Protein AF-A0A8S3JA20-F1 (afdb_monomer_lite)

Organism: NCBI:txid392030

Secondary structure (DSSP, 8-state):
-----S-----EE-TTT--EES-HHHHHHHHHHHHTTS-----------PEEPSSSS-EES-HHHHHHHHHHHH-

Structure (mmCIF, N/CA/C/O backbone):
data_AF-A0A8S3JA20-F1
#
_entry.id   AF-A0A8S3JA20-F1
#
loop_
_atom_site.group_PDB
_atom_site.id
_atom_site.type_symbol
_atom_site.label_atom_id
_atom_site.label_alt_id
_atom_site.label_comp_id
_atom_site.label_asym_id
_atom_site.label_entity_id
_atom_site.label_seq_id
_atom_site.pdbx_PDB_ins_code
_atom_site.Cartn_x
_atom_site.Cartn_y
_atom_site.Cartn_z
_atom_site.occupancy
_atom_site.B_iso_or_equiv
_atom_site.auth_seq_id
_atom_site.auth_comp_id
_atom_site.auth_asym_id
_atom_site.auth_atom_id
_atom_site.pdbx_PDB_model_num
ATOM 1 N N . MET A 1 1 ? 37.770 -11.445 -17.225 1.00 36.59 1 MET A N 1
ATOM 2 C CA . MET A 1 1 ? 37.226 -12.569 -18.017 1.00 36.59 1 MET A CA 1
ATOM 3 C C . MET A 1 1 ? 35.713 -12.419 -18.038 1.00 36.59 1 MET A C 1
ATOM 5 O O . MET A 1 1 ? 35.093 -12.650 -17.011 1.00 36.59 1 MET A O 1
ATOM 9 N N . LEU A 1 2 ? 35.138 -11.929 -19.139 1.00 45.81 2 LEU A N 1
ATOM 10 C CA . LEU A 1 2 ? 33.699 -11.671 -19.246 1.00 45.81 2 LEU A CA 1
ATOM 11 C C . LEU A 1 2 ? 33.047 -12.885 -19.920 1.00 45.81 2 LEU A C 1
ATOM 13 O O . LEU A 1 2 ? 33.292 -13.143 -21.098 1.00 45.81 2 LEU A O 1
ATOM 17 N N . LYS A 1 3 ? 32.298 -13.679 -19.152 1.00 48.88 3 LYS A N 1
ATOM 18 C CA . LYS A 1 3 ? 31.505 -14.789 -19.689 1.00 48.88 3 LYS A CA 1
ATOM 19 C C . LYS A 1 3 ? 30.311 -14.191 -20.429 1.00 48.88 3 LYS A C 1
ATOM 21 O O . LYS A 1 3 ? 29.429 -13.617 -19.805 1.00 48.88 3 LYS A O 1
ATOM 26 N N . LYS A 1 4 ? 30.331 -14.304 -21.756 1.00 50.62 4 LYS A N 1
ATOM 27 C CA . LYS A 1 4 ? 29.212 -13.983 -22.641 1.00 50.62 4 LYS A CA 1
ATOM 28 C C . LYS A 1 4 ? 28.288 -15.199 -22.673 1.00 50.62 4 LYS A C 1
ATOM 30 O O . LYS A 1 4 ? 28.699 -16.241 -23.182 1.00 50.62 4 LYS A O 1
ATOM 35 N N . HIS A 1 5 ? 27.088 -15.090 -22.107 1.00 44.00 5 HIS A N 1
ATOM 36 C CA . HIS A 1 5 ? 26.011 -16.005 -22.470 1.00 44.00 5 HIS A CA 1
ATOM 37 C C . HIS A 1 5 ? 25.348 -15.475 -23.736 1.00 44.00 5 HIS A C 1
ATOM 39 O O . HIS A 1 5 ? 24.998 -14.305 -23.826 1.00 44.00 5 HIS A O 1
ATOM 45 N N . ALA A 1 6 ? 25.272 -16.358 -24.725 1.00 56.91 6 ALA A N 1
ATOM 46 C CA . ALA A 1 6 ? 24.680 -16.131 -26.023 1.00 56.91 6 ALA A CA 1
ATOM 47 C C . ALA A 1 6 ? 23.154 -16.045 -25.899 1.00 56.91 6 ALA A C 1
ATOM 49 O O . ALA A 1 6 ? 22.505 -17.061 -25.672 1.00 56.91 6 ALA A O 1
ATOM 50 N N . ASN A 1 7 ? 22.628 -14.832 -26.028 1.00 54.62 7 ASN A N 1
ATOM 51 C CA . ASN A 1 7 ? 21.360 -14.474 -26.662 1.00 54.62 7 ASN A CA 1
ATOM 52 C C . ASN A 1 7 ? 21.517 -12.985 -27.002 1.00 54.62 7 ASN A C 1
ATOM 54 O O . ASN A 1 7 ? 21.524 -12.151 -26.103 1.00 54.62 7 ASN A O 1
ATOM 58 N N . ASP A 1 8 ? 21.781 -12.683 -28.275 1.00 58.19 8 ASP A N 1
ATOM 59 C CA . ASP A 1 8 ? 21.979 -11.333 -28.829 1.00 58.19 8 ASP A CA 1
ATOM 60 C C . ASP A 1 8 ? 20.653 -10.542 -28.853 1.00 58.19 8 ASP A C 1
ATOM 62 O O . ASP A 1 8 ? 20.140 -10.164 -29.904 1.00 58.19 8 ASP A O 1
ATOM 66 N N . GLU A 1 9 ? 20.079 -10.298 -27.681 1.00 62.03 9 GLU A N 1
ATOM 67 C CA . GLU A 1 9 ? 19.232 -9.132 -27.454 1.00 62.03 9 GLU A CA 1
ATOM 68 C C . GLU A 1 9 ? 20.033 -8.221 -26.522 1.00 62.03 9 GLU A C 1
ATOM 70 O O . GLU A 1 9 ? 20.483 -8.656 -25.461 1.00 62.03 9 GLU A O 1
ATOM 75 N N . ASP A 1 10 ? 20.308 -6.986 -26.947 1.00 69.56 10 ASP A N 1
ATOM 76 C CA . ASP A 1 10 ? 21.022 -5.982 -26.153 1.00 69.56 10 ASP A CA 1
ATOM 77 C C . ASP A 1 10 ? 20.173 -5.581 -24.931 1.00 69.56 10 ASP A C 1
ATOM 79 O O . ASP A 1 10 ? 19.573 -4.506 -24.886 1.00 69.56 10 ASP A O 1
ATOM 83 N N . PHE A 1 11 ? 20.090 -6.454 -23.925 1.00 74.50 11 PHE A N 1
ATOM 84 C CA . PHE A 1 11 ? 19.401 -6.139 -22.685 1.00 74.50 11 PHE A CA 1
ATOM 85 C C . PHE A 1 11 ? 20.158 -5.031 -21.949 1.00 74.50 11 PHE A C 1
ATOM 87 O O . PHE A 1 11 ? 21.376 -5.078 -21.757 1.00 74.50 11 PHE A O 1
ATOM 94 N N . VAL A 1 12 ? 19.418 -4.023 -21.497 1.00 83.12 12 VAL A N 1
A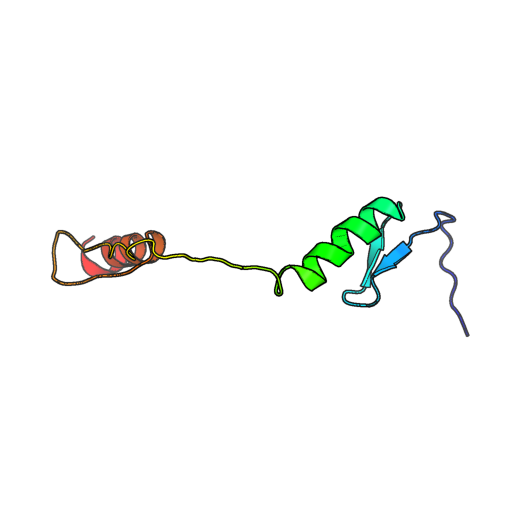TOM 95 C CA . VAL A 1 12 ? 19.947 -2.903 -20.726 1.00 83.12 12 VAL A CA 1
ATOM 96 C C . VAL A 1 12 ? 19.654 -3.144 -19.248 1.00 83.12 12 VAL A C 1
ATOM 98 O O . VAL A 1 12 ? 18.511 -3.060 -18.805 1.00 83.12 12 VAL A O 1
ATOM 101 N N . THR A 1 13 ? 20.689 -3.442 -18.465 1.00 85.69 13 THR A N 1
ATOM 102 C CA . THR A 1 13 ? 20.549 -3.804 -17.044 1.00 85.69 13 THR A CA 1
ATOM 103 C C . THR A 1 13 ? 20.560 -2.583 -16.116 1.00 85.69 13 THR A C 1
ATOM 105 O O . THR A 1 13 ? 21.312 -1.618 -16.307 1.00 85.69 13 THR A O 1
ATOM 108 N N . CYS A 1 14 ? 19.751 -2.619 -15.056 1.00 88.19 14 CYS A N 1
ATOM 109 C CA . CYS A 1 14 ? 19.783 -1.624 -13.989 1.00 88.19 14 CYS A CA 1
ATOM 110 C C . CYS A 1 14 ? 20.899 -1.913 -12.976 1.00 88.19 14 CYS A C 1
ATOM 112 O O . CYS A 1 14 ? 20.819 -2.861 -12.209 1.00 88.19 14 CYS A O 1
ATOM 114 N N . LEU A 1 15 ? 21.880 -1.016 -12.859 1.00 85.56 15 LEU A N 1
ATOM 115 C CA . LEU A 1 15 ? 23.008 -1.160 -11.918 1.00 85.56 15 LEU A CA 1
ATOM 116 C C . LEU A 1 15 ? 22.629 -1.113 -10.422 1.00 85.56 15 LEU A C 1
ATOM 118 O O . LEU A 1 15 ? 23.496 -1.282 -9.571 1.00 85.56 15 LEU A O 1
ATOM 122 N N . LYS A 1 16 ? 21.372 -0.794 -10.085 1.00 84.44 16 LYS A N 1
ATOM 123 C CA . LYS A 1 16 ? 20.903 -0.685 -8.692 1.00 84.44 16 LYS A CA 1
ATOM 124 C C . LYS A 1 16 ? 20.194 -1.943 -8.183 1.00 84.44 16 LYS A C 1
ATOM 126 O O . LYS A 1 16 ? 20.120 -2.117 -6.972 1.00 84.44 16 LYS A O 1
ATOM 131 N N . CYS A 1 17 ? 19.626 -2.761 -9.067 1.00 88.75 17 CYS A N 1
ATOM 132 C CA . CYS A 1 17 ? 18.858 -3.953 -8.686 1.00 88.75 17 CYS A CA 1
ATOM 133 C C . CYS A 1 17 ? 19.028 -5.135 -9.653 1.00 88.75 17 CYS A C 1
ATOM 135 O O . CYS A 1 17 ? 18.277 -6.100 -9.560 1.00 88.75 17 CYS A O 1
ATOM 137 N N . ASP A 1 18 ? 19.975 -5.031 -10.589 1.00 86.06 18 ASP A N 1
ATOM 138 C CA . ASP A 1 18 ? 20.341 -6.052 -11.577 1.00 86.06 18 ASP A CA 1
ATOM 139 C C . ASP A 1 18 ? 19.189 -6.530 -12.477 1.00 86.06 18 ASP A C 1
ATOM 141 O O . ASP A 1 18 ? 19.289 -7.556 -13.140 1.00 86.06 18 ASP A O 1
ATOM 145 N N . GLN A 1 19 ? 18.098 -5.762 -12.553 1.00 87.06 19 GLN A N 1
ATOM 146 C CA . GLN A 1 19 ? 16.973 -6.071 -13.426 1.00 87.06 19 GLN A CA 1
ATOM 147 C C . GLN A 1 19 ? 17.314 -5.774 -14.891 1.00 87.06 19 GLN A C 1
ATOM 149 O O . GLN A 1 19 ? 17.852 -4.710 -15.212 1.00 87.06 19 GLN A O 1
ATOM 154 N N . GLU A 1 20 ? 16.987 -6.716 -15.769 1.00 90.25 20 GLU A N 1
ATOM 155 C CA . GLU A 1 20 ? 17.260 -6.671 -17.206 1.00 90.25 20 GLU A CA 1
ATOM 156 C C . GLU A 1 20 ? 16.029 -6.179 -17.976 1.00 90.25 20 GLU A C 1
ATOM 158 O O . GLU A 1 20 ? 14.893 -6.526 -17.648 1.00 90.25 20 GLU A O 1
ATOM 163 N N . PHE A 1 21 ? 16.256 -5.354 -18.996 1.00 87.44 21 PHE A N 1
ATOM 164 C CA . PHE A 1 21 ? 15.208 -4.777 -19.838 1.00 87.44 21 PHE A CA 1
ATOM 165 C C . PHE A 1 21 ? 15.597 -4.927 -21.304 1.00 87.44 21 PHE A C 1
ATOM 167 O O . PHE A 1 21 ? 16.749 -4.690 -21.643 1.00 87.44 21 PHE A O 1
ATOM 174 N N . THR A 1 22 ? 14.652 -5.264 -22.177 1.00 87.50 22 THR A N 1
ATOM 175 C CA . THR A 1 22 ? 14.861 -5.294 -23.640 1.00 87.50 22 THR A CA 1
ATOM 176 C C . THR A 1 22 ? 14.963 -3.897 -24.244 1.00 87.50 22 THR A C 1
ATOM 178 O O . THR A 1 22 ? 15.540 -3.716 -25.310 1.00 87.50 22 THR A O 1
ATOM 181 N N . ASP A 1 23 ? 14.413 -2.897 -23.550 1.00 85.62 23 ASP A N 1
ATOM 182 C CA . ASP A 1 23 ? 14.242 -1.547 -24.065 1.00 85.62 23 ASP A CA 1
ATOM 183 C C . ASP A 1 23 ? 14.879 -0.495 -23.142 1.00 85.62 23 ASP A C 1
ATOM 185 O O . ASP A 1 23 ? 14.597 -0.440 -21.937 1.00 85.62 23 ASP A O 1
ATOM 189 N N . PRO A 1 24 ? 15.676 0.443 -23.686 1.00 85.94 24 PRO A N 1
ATOM 190 C CA . PRO A 1 24 ? 16.263 1.530 -22.901 1.00 85.94 24 PRO A CA 1
ATOM 191 C C . PRO A 1 24 ? 15.205 2.501 -22.345 1.00 85.94 24 PRO A C 1
ATOM 193 O O . PRO A 1 24 ? 15.451 3.186 -21.344 1.00 85.94 24 PRO A O 1
ATOM 196 N N . HIS A 1 25 ? 14.021 2.566 -22.968 1.00 87.12 25 HIS A N 1
ATOM 197 C CA . HIS A 1 25 ? 12.883 3.330 -22.455 1.00 87.12 25 HIS A CA 1
ATOM 198 C C . HIS A 1 25 ? 12.352 2.732 -21.146 1.00 87.12 25 HIS A C 1
ATOM 200 O O . HIS A 1 25 ? 12.180 3.459 -20.164 1.00 87.12 25 HIS A O 1
ATOM 206 N N . GLU A 1 26 ? 12.194 1.409 -21.104 1.00 87.50 26 GLU A N 1
ATOM 207 C CA . GLU A 1 26 ? 11.735 0.671 -19.926 1.00 87.50 26 GLU A CA 1
ATOM 208 C C . GLU A 1 26 ? 12.728 0.808 -18.771 1.00 87.50 26 GLU A C 1
ATOM 210 O O . GLU A 1 26 ? 12.336 1.152 -17.654 1.00 87.50 26 GLU A O 1
ATOM 215 N N . LEU A 1 27 ? 14.035 0.703 -19.045 1.00 89.00 27 LEU A N 1
ATOM 216 C CA . LEU A 1 27 ? 15.061 0.979 -18.035 1.00 89.00 27 LEU A CA 1
ATOM 217 C C . LEU A 1 27 ? 14.980 2.427 -17.511 1.00 89.00 27 LEU A C 1
ATOM 219 O O . LEU A 1 27 ? 15.173 2.686 -16.319 1.00 89.00 27 LEU A O 1
ATOM 223 N N . THR A 1 28 ? 14.707 3.397 -18.386 1.00 86.38 28 THR A N 1
ATOM 224 C CA . THR A 1 28 ? 14.568 4.812 -18.001 1.00 86.38 28 THR A CA 1
ATOM 225 C C . THR A 1 28 ? 13.358 5.033 -17.095 1.00 86.38 28 THR A C 1
ATOM 227 O O . THR A 1 28 ? 13.451 5.778 -16.113 1.00 86.38 28 THR A O 1
ATOM 230 N N . GLN A 1 29 ? 12.235 4.376 -17.384 1.00 85.56 29 GLN A N 1
ATOM 231 C CA . GLN A 1 29 ? 11.049 4.415 -16.534 1.00 85.56 29 GLN A CA 1
ATOM 232 C C . GLN A 1 29 ? 11.303 3.715 -15.195 1.00 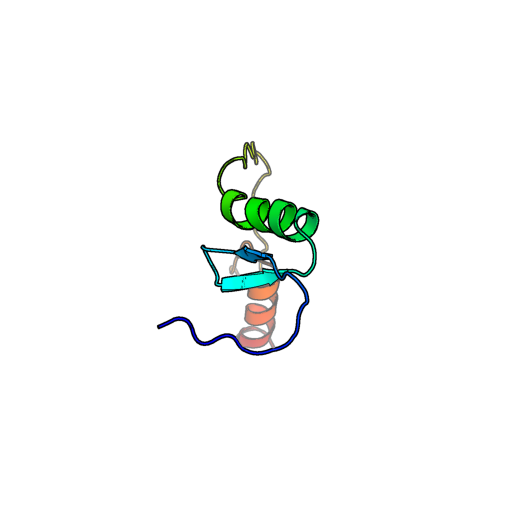85.56 29 GLN A C 1
ATOM 234 O O . GLN A 1 29 ? 11.043 4.299 -14.143 1.00 85.56 29 GLN A O 1
ATOM 239 N N . HIS A 1 30 ? 11.908 2.530 -15.223 1.00 87.69 30 HIS A N 1
ATOM 240 C CA . HIS A 1 30 ? 12.294 1.776 -14.037 1.00 87.69 30 HIS A CA 1
ATOM 241 C C . HIS A 1 30 ? 13.209 2.583 -13.101 1.00 87.69 30 HIS A C 1
ATOM 243 O O . HIS A 1 30 ? 12.989 2.621 -11.889 1.00 87.69 30 HIS A O 1
ATOM 249 N N . LYS A 1 31 ? 14.182 3.333 -13.640 1.00 84.31 31 LYS A N 1
ATOM 250 C CA . LYS A 1 31 ? 15.049 4.215 -12.837 1.00 84.31 31 LYS A CA 1
ATOM 251 C C . LYS A 1 31 ? 14.262 5.245 -12.025 1.00 84.31 31 LYS A C 1
ATOM 253 O O . LYS A 1 31 ? 14.715 5.612 -10.943 1.00 84.31 31 LYS A O 1
ATOM 258 N N . LYS A 1 32 ? 13.080 5.683 -12.475 1.00 83.69 32 LYS A N 1
ATOM 259 C CA . LYS A 1 32 ? 12.230 6.599 -11.695 1.00 83.69 32 LYS A CA 1
ATOM 260 C C . LYS A 1 32 ? 11.728 5.953 -10.404 1.00 83.69 32 LYS A C 1
ATOM 262 O O . LYS A 1 32 ? 11.612 6.664 -9.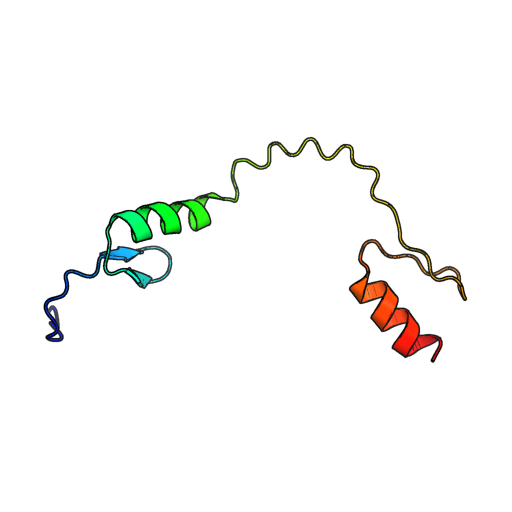413 1.00 83.69 32 LYS A O 1
ATOM 267 N N . LEU A 1 33 ? 11.527 4.633 -10.365 1.00 80.06 33 LEU A N 1
ATOM 268 C CA . LEU A 1 33 ? 11.136 3.908 -9.147 1.00 80.06 33 LEU A CA 1
ATOM 269 C C . LEU A 1 33 ? 12.224 3.983 -8.068 1.00 80.06 33 LEU A C 1
ATOM 271 O O . LEU A 1 33 ? 11.918 4.196 -6.900 1.00 80.06 33 LEU A O 1
ATOM 275 N N . HIS A 1 34 ? 13.502 3.937 -8.457 1.00 79.81 34 HIS A N 1
ATOM 276 C CA . HIS A 1 34 ? 14.614 4.159 -7.524 1.00 79.81 34 HIS A CA 1
ATOM 277 C C . HIS A 1 34 ? 14.694 5.596 -6.987 1.00 79.81 34 HIS A C 1
ATOM 279 O O . HIS A 1 34 ? 15.366 5.837 -5.987 1.00 79.81 34 HIS A O 1
ATOM 285 N N . HIS A 1 35 ? 14.061 6.558 -7.662 1.00 66.06 35 HIS A N 1
ATOM 286 C CA . HIS A 1 35 ? 14.053 7.976 -7.291 1.00 66.06 35 HIS A CA 1
ATOM 287 C C . HIS A 1 35 ? 12.691 8.454 -6.755 1.00 66.06 35 HIS A C 1
ATOM 289 O O . HIS A 1 35 ? 12.587 9.598 -6.308 1.00 66.06 35 HIS A O 1
ATOM 295 N N . ALA A 1 36 ? 11.669 7.591 -6.730 1.00 60.47 36 ALA A N 1
ATOM 296 C CA . ALA A 1 36 ? 10.307 7.913 -6.298 1.00 60.47 36 ALA A CA 1
ATOM 297 C C . ALA A 1 36 ? 10.201 8.310 -4.809 1.00 60.47 36 ALA A C 1
ATOM 299 O O . ALA A 1 36 ? 9.139 8.717 -4.353 1.00 60.47 36 ALA A O 1
ATOM 300 N N . MET A 1 37 ? 11.305 8.268 -4.058 1.00 57.78 37 MET A N 1
ATOM 301 C CA . MET A 1 37 ? 11.389 8.734 -2.672 1.00 57.78 37 MET A CA 1
ATOM 302 C C . MET A 1 37 ? 11.645 10.243 -2.498 1.00 57.78 37 MET A C 1
ATOM 304 O O . MET A 1 37 ? 11.727 10.688 -1.361 1.00 57.78 37 MET A O 1
ATOM 308 N N . ASN A 1 38 ? 11.772 11.053 -3.561 1.00 56.81 38 ASN A N 1
ATOM 309 C CA . ASN A 1 38 ? 12.196 12.462 -3.413 1.00 56.81 38 ASN A CA 1
ATOM 310 C C . ASN A 1 38 ? 11.258 13.532 -3.994 1.00 56.81 38 ASN A C 1
ATOM 312 O O . ASN A 1 38 ? 11.684 14.666 -4.209 1.00 56.81 38 ASN A O 1
ATOM 316 N N . ASN A 1 39 ? 9.978 13.234 -4.230 1.00 58.19 39 ASN A N 1
ATOM 317 C CA . ASN A 1 39 ? 8.997 14.295 -4.503 1.00 58.19 39 ASN A CA 1
ATOM 318 C C . ASN A 1 39 ? 7.594 13.987 -3.973 1.00 58.19 39 ASN A C 1
ATOM 320 O O . ASN A 1 39 ? 6.584 14.302 -4.592 1.00 58.19 39 ASN A O 1
ATOM 324 N N . THR A 1 40 ? 7.509 13.423 -2.773 1.00 54.72 40 THR A N 1
ATOM 325 C CA . THR A 1 40 ? 6.303 13.580 -1.962 1.00 54.72 40 THR A CA 1
ATOM 326 C C . THR A 1 40 ? 6.313 14.975 -1.350 1.00 54.72 40 THR A C 1
ATOM 328 O O . THR A 1 40 ? 6.539 15.135 -0.152 1.00 54.72 40 THR A O 1
ATOM 331 N N . ASN A 1 41 ? 6.026 16.000 -2.159 1.00 59.38 41 ASN A N 1
ATOM 332 C CA . ASN A 1 41 ? 5.459 17.244 -1.635 1.00 59.38 41 ASN A CA 1
ATOM 333 C C . ASN A 1 41 ? 3.990 16.972 -1.283 1.00 59.38 41 ASN A C 1
ATOM 335 O O . ASN A 1 41 ? 3.046 17.497 -1.865 1.00 59.38 41 ASN A O 1
ATOM 339 N N . ASN A 1 42 ? 3.816 16.027 -0.367 1.00 57.78 42 ASN A N 1
ATOM 340 C CA . ASN A 1 42 ? 2.543 15.670 0.190 1.00 57.78 42 ASN A CA 1
ATOM 341 C C . ASN A 1 42 ? 2.290 16.646 1.326 1.00 57.78 42 ASN A C 1
ATOM 343 O O . ASN A 1 42 ? 2.632 16.391 2.482 1.00 57.78 42 ASN A O 1
ATOM 347 N N . ASN A 1 43 ? 1.646 17.758 0.993 1.00 60.69 43 ASN A N 1
ATOM 348 C CA . ASN A 1 43 ? 0.820 18.461 1.958 1.00 60.69 43 ASN A CA 1
ATOM 349 C C . ASN A 1 43 ? -0.391 17.561 2.284 1.00 60.69 43 ASN A C 1
ATOM 351 O O . ASN A 1 43 ? -1.523 17.846 1.906 1.00 60.69 43 ASN A O 1
ATOM 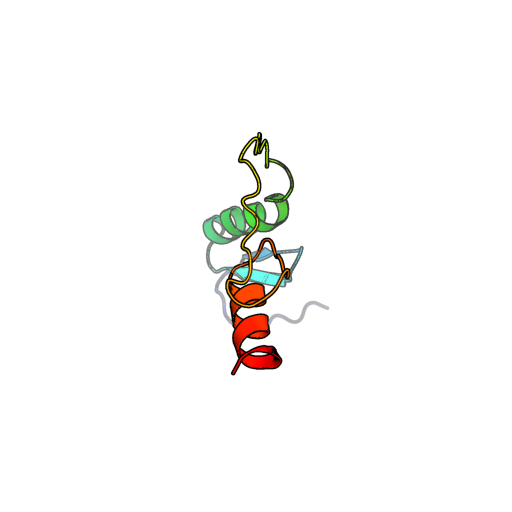355 N N . PHE A 1 44 ? -0.154 16.419 2.940 1.00 58.94 44 PHE A N 1
ATOM 356 C CA . PHE A 1 44 ? -1.216 15.626 3.546 1.00 58.94 44 PHE A CA 1
ATOM 357 C C . PHE A 1 44 ? -1.619 16.312 4.847 1.00 58.94 44 PHE A C 1
ATOM 359 O O . PHE A 1 44 ? -1.373 15.815 5.943 1.00 58.94 44 PHE A O 1
ATOM 366 N N . ASN A 1 45 ? -2.295 17.450 4.714 1.00 57.75 45 ASN A N 1
ATOM 367 C CA . ASN A 1 45 ? -3.230 17.916 5.726 1.00 57.75 45 ASN A CA 1
ATOM 368 C C . ASN A 1 45 ? -4.579 17.191 5.545 1.00 57.75 45 ASN A C 1
ATOM 370 O O . ASN A 1 45 ? -5.647 17.794 5.555 1.00 57.75 45 ASN A O 1
ATOM 374 N N . THR A 1 46 ? -4.531 15.880 5.292 1.00 57.03 46 THR A N 1
ATOM 375 C CA . THR A 1 46 ? -5.696 15.004 5.386 1.00 57.03 46 THR A CA 1
ATOM 376 C C . THR A 1 46 ? -5.802 14.582 6.844 1.00 57.03 46 THR A C 1
ATOM 378 O O . THR A 1 46 ? -4.846 13.981 7.350 1.00 57.03 46 THR A O 1
ATOM 381 N N . PRO A 1 47 ? -6.910 14.877 7.544 1.00 57.00 47 PRO A N 1
ATOM 382 C CA . PRO A 1 47 ? -7.099 14.384 8.898 1.00 57.00 47 PRO A CA 1
ATOM 383 C C . PRO A 1 47 ? -6.968 12.862 8.861 1.00 57.00 47 PRO A C 1
ATOM 385 O O . PRO A 1 47 ? -7.714 12.191 8.150 1.00 57.00 47 PRO A O 1
ATOM 388 N N . ARG A 1 48 ? -5.971 12.317 9.568 1.00 70.06 48 ARG A N 1
ATOM 389 C CA . ARG A 1 48 ? -5.825 10.869 9.737 1.00 70.06 48 ARG A CA 1
ATOM 390 C C . ARG A 1 48 ? -7.074 10.370 10.459 1.00 70.06 48 ARG A C 1
ATOM 392 O O . ARG A 1 48 ? -7.159 10.480 11.681 1.00 70.06 48 ARG A O 1
AT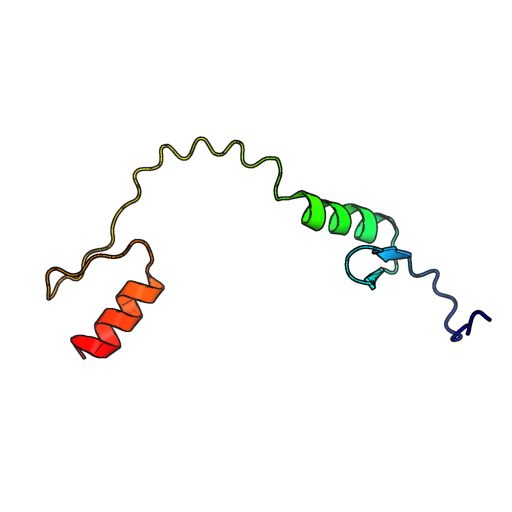OM 399 N N . VAL A 1 49 ? -8.051 9.872 9.706 1.00 79.44 49 VAL A N 1
ATOM 400 C CA . VAL A 1 49 ? -9.267 9.293 10.273 1.00 79.44 49 VAL A CA 1
ATOM 401 C C . VAL A 1 49 ? -8.864 7.993 10.958 1.00 79.44 49 VAL A C 1
ATOM 403 O O . VAL A 1 49 ? -8.427 7.046 10.311 1.00 79.44 49 VAL A O 1
ATOM 406 N N . GLN A 1 50 ? -8.949 7.979 12.286 1.00 90.44 50 GLN A N 1
ATOM 407 C CA . GLN A 1 50 ? -8.818 6.755 13.063 1.00 90.44 50 GLN A CA 1
ATOM 408 C C . GLN A 1 50 ? -10.059 5.897 12.835 1.00 90.44 50 GLN A C 1
ATOM 410 O O . GLN A 1 50 ? -11.184 6.373 12.973 1.00 90.44 50 GLN A O 1
ATOM 415 N N . LEU A 1 51 ? -9.841 4.629 12.527 1.00 90.81 51 LEU A N 1
ATOM 416 C CA . LEU A 1 51 ? -10.863 3.603 12.485 1.00 90.81 51 LEU A CA 1
ATOM 417 C C . LEU A 1 51 ? -11.003 3.031 13.896 1.00 90.81 51 LEU A C 1
ATOM 419 O O . LEU A 1 51 ? -10.030 2.556 14.482 1.00 90.81 51 LEU A O 1
ATOM 423 N N . SER A 1 52 ? -12.197 3.121 14.472 1.00 94.06 52 SER A N 1
ATOM 424 C CA . SER A 1 52 ? -12.497 2.588 15.800 1.00 94.06 52 SER A CA 1
ATOM 425 C C . SER A 1 52 ? -13.271 1.285 15.700 1.00 94.06 52 SER A C 1
ATOM 427 O O . SER A 1 52 ? -14.202 1.176 14.904 1.00 94.06 52 SER A O 1
ATOM 429 N N . CYS A 1 53 ? -12.934 0.339 16.567 1.00 94.69 53 CYS A N 1
ATOM 430 C CA . CYS A 1 53 ? -13.769 -0.821 16.825 1.00 94.69 53 CYS A CA 1
ATOM 431 C C . CYS A 1 53 ? -15.147 -0.380 17.346 1.00 94.69 53 CYS A C 1
ATOM 433 O O . CYS A 1 53 ? -15.252 0.556 18.138 1.00 94.69 53 CYS A O 1
ATOM 435 N N . SER A 1 54 ? -16.209 -1.055 16.903 1.00 93.44 54 SER A N 1
ATOM 436 C CA . SER A 1 54 ? -17.579 -0.804 17.366 1.00 93.44 54 SER A CA 1
ATOM 437 C C . SER A 1 54 ? -17.939 -1.555 18.651 1.00 93.44 54 SER A C 1
ATOM 439 O O . SER A 1 54 ? -18.953 -1.249 19.270 1.00 93.44 54 SER A O 1
ATOM 441 N N . LEU A 1 55 ? -17.137 -2.549 19.040 1.00 93.94 55 LEU A N 1
ATOM 442 C CA . LEU A 1 55 ? -17.391 -3.445 20.174 1.00 93.94 55 LEU A CA 1
ATOM 443 C C . LEU A 1 55 ? -16.504 -3.140 21.389 1.00 93.94 55 LEU A C 1
ATOM 445 O O . LEU A 1 55 ? -16.818 -3.555 22.503 1.00 93.94 55 LEU A O 1
ATOM 449 N N . CYS A 1 56 ? -15.409 -2.403 21.201 1.00 95.25 56 CYS A N 1
ATOM 450 C CA . CYS A 1 56 ? -14.501 -2.005 22.269 1.00 95.25 56 CYS A CA 1
ATOM 451 C C . CYS A 1 56 ? -13.857 -0.638 21.991 1.00 95.25 56 CYS A C 1
ATOM 453 O O . CYS A 1 56 ? -14.176 0.047 21.024 1.00 95.25 56 CYS A O 1
ATOM 455 N N . THR A 1 57 ? -12.936 -0.214 22.857 1.00 94.62 57 THR A N 1
ATOM 456 C CA . THR A 1 57 ? -12.269 1.095 22.767 1.00 94.62 57 THR A CA 1
ATOM 457 C C . THR A 1 57 ? -11.063 1.120 21.820 1.00 94.62 57 THR A C 1
ATOM 459 O O . THR A 1 57 ? -10.403 2.157 21.714 1.00 94.62 57 THR A O 1
ATOM 462 N N . TYR A 1 58 ? -10.766 0.010 21.133 1.00 95.00 58 TYR A N 1
ATOM 463 C CA . TYR A 1 58 ? -9.621 -0.110 20.231 1.00 95.00 58 TYR A CA 1
ATOM 464 C C . TYR A 1 58 ? -9.753 0.794 18.998 1.00 95.00 58 TYR A C 1
ATOM 466 O O . TYR A 1 58 ? -10.839 0.965 18.438 1.00 95.00 58 TYR A O 1
ATOM 474 N N . LYS A 1 59 ? -8.629 1.382 18.568 1.00 93.75 59 LYS A N 1
ATOM 475 C CA . LYS A 1 59 ? -8.548 2.288 17.415 1.00 93.75 59 LYS A CA 1
ATOM 476 C C . LYS A 1 59 ? -7.268 2.039 16.630 1.00 93.75 59 LYS A C 1
ATOM 478 O O . LYS A 1 59 ? -6.208 1.850 17.220 1.00 93.75 59 LYS A O 1
ATOM 483 N N . THR A 1 60 ? -7.356 2.123 15.311 1.00 92.44 60 THR A N 1
ATOM 484 C CA . THR A 1 60 ? -6.232 1.961 14.384 1.00 92.44 60 THR A CA 1
ATOM 485 C C . THR A 1 60 ? -6.339 2.957 13.229 1.00 92.44 60 THR A C 1
ATOM 487 O O . THR A 1 60 ? -7.339 3.652 13.084 1.00 92.44 60 THR A O 1
ATOM 490 N N . PHE A 1 61 ? -5.294 3.075 12.417 1.00 90.25 61 PHE A N 1
ATOM 491 C CA . PHE A 1 61 ? -5.282 3.913 11.211 1.00 90.25 61 PHE A CA 1
ATOM 492 C C . PHE A 1 61 ? -5.374 3.090 9.917 1.00 90.25 61 PHE A C 1
ATOM 494 O O . PHE A 1 61 ? -5.377 3.670 8.835 1.00 90.25 61 PHE A O 1
ATOM 501 N N . SER A 1 62 ? -5.443 1.759 10.029 1.00 90.12 62 SER A N 1
ATOM 502 C CA . SER A 1 62 ? -5.434 0.829 8.897 1.00 90.12 62 SER A CA 1
ATOM 503 C C . SER A 1 62 ? -6.623 -0.122 8.974 1.00 90.12 62 SER A C 1
ATOM 505 O O . SER A 1 62 ? -6.873 -0.699 10.032 1.00 90.12 62 SER A O 1
ATOM 507 N N . GLN A 1 63 ? -7.330 -0.304 7.857 1.00 90.31 63 GLN A N 1
ATOM 508 C CA . GLN A 1 63 ? -8.509 -1.172 7.792 1.00 90.31 63 GLN A CA 1
ATOM 509 C C . GLN A 1 63 ? -8.147 -2.645 8.025 1.00 90.31 63 GLN A C 1
ATOM 511 O O . GLN A 1 63 ? -8.842 -3.312 8.781 1.00 90.31 63 GLN A O 1
ATOM 516 N N . ASP A 1 64 ? -7.035 -3.124 7.464 1.00 94.12 64 ASP A N 1
ATOM 517 C CA . ASP A 1 64 ? -6.563 -4.510 7.619 1.00 94.12 64 ASP A CA 1
ATOM 518 C C . ASP A 1 64 ? -6.304 -4.873 9.089 1.00 94.12 64 ASP A C 1
ATOM 520 O O . ASP A 1 64 ? -6.622 -5.963 9.547 1.00 94.12 64 ASP A O 1
ATOM 524 N N . ILE A 1 65 ? -5.780 -3.915 9.860 1.00 93.81 65 ILE A N 1
ATOM 525 C CA . ILE A 1 65 ? -5.529 -4.089 11.296 1.00 93.81 65 ILE A CA 1
ATOM 526 C C . ILE A 1 65 ? -6.840 -4.093 12.088 1.00 93.81 65 ILE A C 1
ATOM 528 O O . ILE A 1 65 ? -6.932 -4.749 13.122 1.00 93.81 65 ILE A O 1
ATOM 532 N N . LEU A 1 66 ? -7.856 -3.352 11.633 1.00 94.19 66 LEU A N 1
ATOM 533 C CA . LEU A 1 66 ? -9.169 -3.383 12.271 1.00 94.19 66 LEU A CA 1
ATOM 534 C C . LEU A 1 66 ? -9.864 -4.729 12.029 1.00 94.19 66 LEU A C 1
ATOM 536 O O . LEU A 1 66 ? -10.496 -5.238 12.948 1.00 94.19 66 LEU A O 1
ATOM 540 N N . ASP A 1 67 ? -9.727 -5.290 10.827 1.00 94.69 67 ASP A N 1
ATOM 541 C CA . ASP A 1 67 ? -10.274 -6.599 10.457 1.00 94.69 67 ASP A CA 1
ATOM 542 C C . ASP A 1 67 ? -9.637 -7.735 11.271 1.00 94.69 67 ASP A C 1
ATOM 544 O O . ASP A 1 67 ? -10.351 -8.482 11.940 1.00 94.69 67 ASP A O 1
ATOM 548 N N . ASP A 1 68 ? -8.302 -7.777 11.340 1.00 96.00 68 ASP A N 1
ATOM 549 C CA . ASP A 1 68 ? -7.569 -8.734 12.182 1.00 96.00 68 ASP A CA 1
ATOM 550 C C . ASP A 1 68 ? -7.963 -8.618 13.664 1.00 96.00 68 ASP A C 1
ATOM 552 O O . ASP A 1 68 ? -8.202 -9.619 14.344 1.00 96.00 68 ASP A O 1
ATOM 556 N N . HIS A 1 69 ? -8.125 -7.388 14.161 1.00 95.38 69 HIS A N 1
ATOM 557 C CA . HIS A 1 69 ? -8.626 -7.154 15.511 1.00 95.38 69 HIS A CA 1
ATOM 558 C C . HIS A 1 69 ? -10.052 -7.704 15.709 1.00 95.38 69 HIS A C 1
ATOM 560 O O . HIS A 1 69 ? -10.325 -8.280 16.766 1.00 95.38 69 HIS A O 1
ATOM 566 N N . MET A 1 70 ? -10.952 -7.553 14.726 1.00 94.69 70 MET A N 1
ATOM 567 C CA . MET A 1 70 ? -12.308 -8.117 14.801 1.00 94.69 70 MET A CA 1
ATOM 568 C C . MET A 1 70 ? -12.264 -9.648 14.852 1.00 94.69 70 MET A C 1
ATOM 570 O O . MET A 1 70 ? -12.921 -10.230 15.717 1.00 94.69 70 MET A O 1
ATOM 574 N N . ASP A 1 71 ? -11.474 -10.289 13.984 1.00 95.50 71 ASP A N 1
ATOM 575 C CA . ASP A 1 71 ? -11.356 -11.754 13.921 1.00 95.50 71 ASP A CA 1
ATOM 576 C C . ASP A 1 71 ? -10.710 -12.331 15.190 1.00 95.50 71 ASP A C 1
ATOM 578 O O . ASP A 1 71 ? -11.189 -13.321 15.736 1.00 95.50 71 ASP A O 1
ATOM 582 N N . SER A 1 72 ? -9.676 -11.674 15.721 1.00 94.81 72 SER A N 1
ATOM 583 C CA . SER A 1 72 ? -8.932 -12.186 16.876 1.00 94.81 72 SER A CA 1
ATOM 584 C C . SER A 1 72 ? -9.584 -11.901 18.232 1.00 94.81 72 SER A C 1
ATOM 586 O O . SER A 1 72 ? -9.272 -12.597 19.198 1.00 94.81 72 SER A O 1
ATOM 588 N N . GLN A 1 73 ? -10.396 -10.846 18.375 1.00 94.31 73 GLN A N 1
ATOM 589 C CA . GLN A 1 73 ? -10.899 -10.401 19.691 1.00 94.31 73 GLN A CA 1
ATOM 590 C C . GLN A 1 73 ? -12.425 -10.428 19.833 1.00 94.31 73 GLN A C 1
ATOM 592 O O . GLN A 1 73 ? -12.920 -10.384 20.962 1.00 94.31 73 GLN A O 1
ATOM 597 N N . HIS A 1 74 ? -13.176 -10.473 18.731 1.00 92.31 74 HIS A N 1
ATOM 598 C 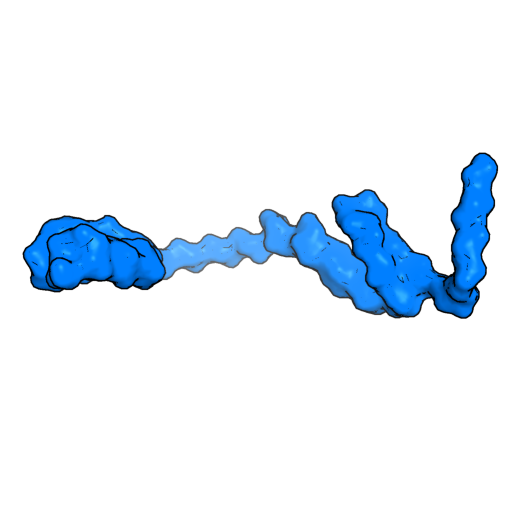CA . HIS A 1 74 ? -14.635 -10.320 18.753 1.00 92.31 74 HIS A CA 1
ATOM 599 C C . HIS A 1 74 ? -15.402 -11.363 17.931 1.00 92.31 74 HIS A C 1
ATOM 601 O O . HIS A 1 74 ? -16.623 -11.244 17.801 1.00 92.31 74 HIS A O 1
ATOM 607 N N . ARG A 1 75 ? -14.703 -12.358 17.388 1.00 75.19 75 ARG A N 1
ATOM 608 C CA . ARG A 1 75 ? -15.282 -13.450 16.611 1.00 75.19 75 ARG A CA 1
ATOM 609 C C . ARG A 1 75 ? -15.671 -14.651 17.463 1.00 75.19 75 ARG A C 1
ATOM 611 O O . ARG A 1 75 ? -14.958 -14.942 18.448 1.00 75.19 75 ARG A O 1
#

Foldseek 3Di:
DDDDDDDPQPWDADPVPRDTDSDPVVVVVVVVVVVVPPPCPPPPPPPQDWDADPVDRDTDSDPVVNVVCCVPPPD

Radius of gyration: 23.24 Å; chains: 1; bounding box: 55×35×52 Å

InterPro domains:
  IPR013087 Zinc finger C2H2-type [PS00028] (14-35)
  IPR013087 Zinc finger C2H2-type [PS50157] (12-39)
  IPR013087 Zinc finger C2H2-type [SM00355] (12-34)
  IPR013087 Zinc finger C2H2-type [SM00355] (51-74)

pLDDT: mean 78.73, std 16.3, range [36.59, 96.0]

Sequence (75 aa):
MLKKHANDEDFVTCLKCDQEFTDPHELTQHKKLHHAMNNTNNNFNTPRVQLSCSLCTYKTFSQDILDDHMDSQHR